Protein AF-A0A8I0MDP9-F1 (afdb_monomer)

Structure (mmCIF, N/CA/C/O backbone):
data_AF-A0A8I0MDP9-F1
#
_entry.id   AF-A0A8I0MDP9-F1
#
loop_
_atom_site.group_PDB
_atom_site.id
_atom_site.type_symbol
_atom_site.label_atom_id
_atom_site.label_alt_id
_atom_site.label_comp_id
_atom_site.label_asym_id
_atom_site.label_entity_id
_atom_site.label_seq_id
_atom_site.pdbx_PDB_ins_code
_atom_site.Cartn_x
_atom_site.Cartn_y
_atom_site.Cartn_z
_atom_site.occupancy
_atom_site.B_iso_or_equiv
_atom_site.auth_seq_id
_atom_site.auth_comp_id
_atom_site.auth_asym_id
_atom_site.auth_atom_id
_atom_site.pdbx_PDB_model_num
ATOM 1 N N . TYR A 1 1 ? 6.651 -18.516 -5.415 1.00 56.38 1 TYR A N 1
ATOM 2 C CA . TYR A 1 1 ? 6.337 -18.854 -6.815 1.00 56.38 1 TYR A CA 1
ATOM 3 C C . TYR A 1 1 ? 7.339 -18.141 -7.716 1.00 56.38 1 TYR A C 1
ATOM 5 O O . TYR A 1 1 ? 7.501 -16.934 -7.567 1.00 56.38 1 TYR A O 1
ATOM 13 N N . ILE A 1 2 ? 8.074 -18.875 -8.556 1.00 66.12 2 ILE A N 1
ATOM 14 C CA . ILE A 1 2 ? 9.030 -18.316 -9.527 1.00 66.12 2 ILE A CA 1
ATOM 15 C C . ILE A 1 2 ? 8.373 -18.486 -10.897 1.00 66.12 2 ILE A C 1
ATOM 17 O O . ILE A 1 2 ? 8.101 -19.615 -11.297 1.00 66.12 2 ILE A O 1
ATOM 21 N N . HIS A 1 3 ? 8.058 -17.385 -11.583 1.00 68.00 3 HIS A N 1
ATOM 22 C CA . HIS A 1 3 ? 7.527 -17.470 -12.945 1.00 68.00 3 HIS A CA 1
ATOM 23 C C . HIS A 1 3 ? 8.602 -18.023 -13.891 1.00 68.00 3 HIS A C 1
ATOM 25 O O . HIS A 1 3 ? 9.789 -17.740 -13.714 1.00 68.00 3 HIS A O 1
ATOM 31 N N . TYR A 1 4 ? 8.185 -18.782 -14.908 1.00 57.75 4 TYR A N 1
ATOM 32 C CA . TYR A 1 4 ? 9.082 -19.270 -15.957 1.00 57.75 4 TYR A CA 1
ATOM 33 C C . TYR A 1 4 ? 9.855 -18.091 -16.578 1.00 57.75 4 TYR A C 1
ATOM 35 O O . TYR A 1 4 ? 9.243 -17.131 -17.040 1.00 57.75 4 TYR A O 1
ATOM 43 N N . GLY A 1 5 ? 11.190 -18.142 -16.526 1.00 76.06 5 GLY A N 1
ATOM 44 C CA . GLY A 1 5 ? 12.083 -17.071 -16.988 1.00 76.06 5 GLY A CA 1
ATOM 45 C C . GLY A 1 5 ? 12.632 -16.132 -15.902 1.00 76.06 5 GLY A C 1
ATOM 46 O O . GLY A 1 5 ? 13.491 -15.312 -16.208 1.00 76.06 5 GLY A O 1
ATOM 47 N N . GLN A 1 6 ? 12.205 -16.246 -14.637 1.00 78.00 6 GLN A N 1
ATOM 48 C CA . GLN A 1 6 ? 12.791 -15.473 -13.531 1.00 78.00 6 GLN A CA 1
ATOM 49 C C . GLN A 1 6 ? 13.881 -16.264 -12.800 1.00 78.00 6 GLN A C 1
ATOM 51 O O . GLN A 1 6 ? 13.707 -17.442 -12.490 1.00 78.00 6 GLN A O 1
ATOM 56 N N . THR A 1 7 ? 14.988 -15.605 -12.454 1.00 84.88 7 THR A N 1
ATOM 57 C CA . THR A 1 7 ? 15.994 -16.202 -11.568 1.00 84.88 7 THR A CA 1
ATOM 58 C C . THR A 1 7 ? 15.506 -16.189 -10.119 1.00 84.88 7 THR A C 1
ATOM 60 O O . THR A 1 7 ? 14.785 -15.286 -9.681 1.00 84.88 7 THR A O 1
ATOM 63 N N . GLN A 1 8 ? 15.922 -17.186 -9.338 1.00 82.81 8 GLN A N 1
ATOM 64 C CA . GLN A 1 8 ? 15.617 -17.246 -7.906 1.00 82.81 8 GLN A CA 1
ATOM 65 C C . GLN A 1 8 ? 16.138 -16.009 -7.155 1.00 82.81 8 GLN A C 1
ATOM 67 O O . GLN A 1 8 ? 15.496 -15.532 -6.219 1.00 82.81 8 GLN A O 1
ATOM 72 N N . GLU A 1 9 ? 17.274 -15.466 -7.590 1.00 84.69 9 GLU A N 1
ATOM 73 C CA . GLU A 1 9 ? 17.864 -14.246 -7.045 1.00 84.69 9 GLU A CA 1
ATOM 74 C C . GLU A 1 9 ? 16.993 -13.012 -7.301 1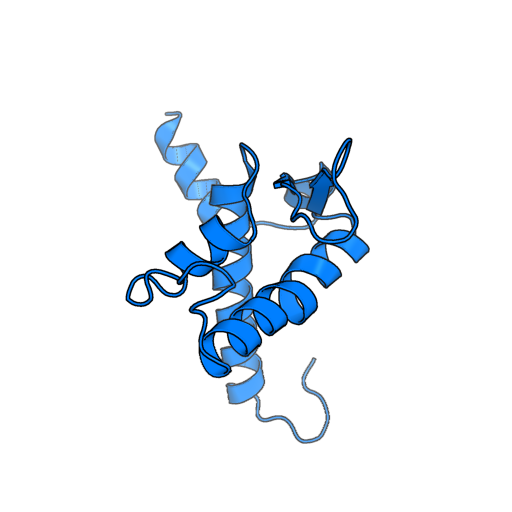.00 84.69 9 GLU A C 1
ATOM 76 O O . GLU A 1 9 ? 16.722 -12.255 -6.370 1.00 84.69 9 GLU A O 1
ATOM 81 N N . ALA A 1 10 ? 16.456 -12.849 -8.514 1.00 82.94 10 ALA A N 1
ATOM 82 C CA . ALA A 1 10 ? 15.539 -11.754 -8.823 1.00 82.94 10 ALA A CA 1
ATOM 83 C C . ALA A 1 10 ? 14.265 -11.821 -7.965 1.00 82.94 10 ALA A C 1
ATOM 85 O O . ALA A 1 10 ? 13.806 -10.807 -7.436 1.00 82.94 10 ALA A O 1
ATOM 86 N N . VAL A 1 11 ? 13.716 -13.026 -7.761 1.00 84.06 11 VAL A N 1
ATOM 87 C CA . VAL 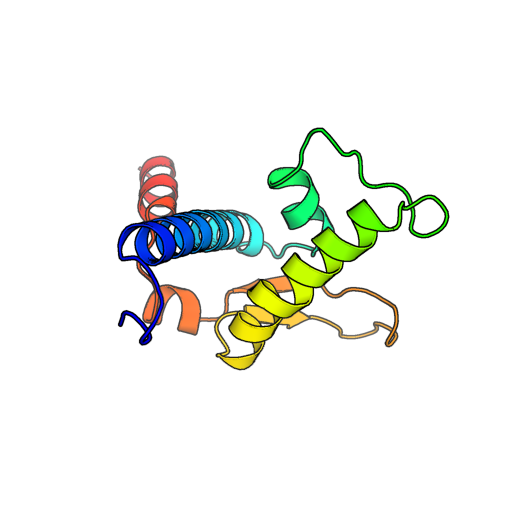A 1 11 ? 12.552 -13.220 -6.883 1.00 84.06 11 VAL A CA 1
ATOM 88 C C . VAL A 1 11 ? 12.898 -12.892 -5.432 1.00 84.06 11 VAL A C 1
ATOM 90 O O . VAL A 1 11 ? 12.122 -12.202 -4.773 1.00 84.06 11 VAL A O 1
ATOM 93 N N . ARG A 1 12 ? 14.063 -13.331 -4.938 1.00 84.56 12 ARG A N 1
ATOM 94 C CA . ARG A 1 12 ? 14.537 -13.001 -3.586 1.00 84.56 12 ARG A CA 1
ATOM 95 C C . ARG A 1 12 ? 14.695 -11.492 -3.408 1.00 84.56 12 ARG A C 1
ATOM 97 O O . ARG A 1 12 ? 14.203 -10.958 -2.420 1.00 84.56 12 ARG A O 1
ATOM 104 N N . ASN A 1 13 ? 15.327 -10.806 -4.356 1.00 85.56 13 ASN A N 1
ATOM 105 C CA . ASN A 1 13 ? 15.517 -9.359 -4.295 1.00 85.56 13 ASN A CA 1
ATOM 106 C C . ASN A 1 13 ? 14.175 -8.623 -4.285 1.00 85.56 13 ASN A C 1
ATOM 108 O O . ASN A 1 13 ? 13.961 -7.770 -3.430 1.00 85.56 13 ASN A O 1
ATOM 112 N N . ARG A 1 14 ? 13.224 -9.020 -5.140 1.00 85.88 14 ARG A N 1
ATOM 113 C CA . ARG A 1 14 ? 11.863 -8.464 -5.126 1.00 85.88 14 ARG A CA 1
ATOM 114 C C . ARG A 1 14 ? 11.166 -8.668 -3.778 1.00 85.88 14 ARG A C 1
ATOM 116 O O . ARG A 1 14 ? 10.556 -7.735 -3.273 1.00 85.88 14 ARG A O 1
ATOM 123 N N . MET A 1 15 ? 11.263 -9.858 -3.183 1.00 86.44 15 MET A N 1
ATOM 124 C CA . MET A 1 15 ? 10.662 -10.124 -1.868 1.00 86.44 15 MET A CA 1
ATOM 125 C C . MET A 1 15 ? 11.294 -9.277 -0.759 1.00 86.44 15 MET A C 1
ATOM 127 O O . MET A 1 15 ? 10.576 -8.786 0.106 1.00 86.44 15 MET A O 1
ATOM 131 N N . ARG A 1 16 ? 12.615 -9.053 -0.802 1.00 86.69 16 ARG A N 1
ATOM 132 C CA . ARG A 1 16 ? 13.295 -8.144 0.135 1.00 86.69 16 ARG A CA 1
ATOM 133 C C . ARG A 1 16 ? 12.782 -6.712 0.001 1.00 86.69 16 ARG A C 1
ATOM 135 O O . ARG A 1 16 ? 12.510 -6.084 1.014 1.00 86.69 16 ARG A O 1
ATOM 142 N N . TRP A 1 17 ? 12.595 -6.230 -1.226 1.00 88.12 17 TRP A N 1
ATOM 143 C CA . TRP A 1 17 ? 12.023 -4.904 -1.473 1.00 88.12 17 TRP A CA 1
ATOM 144 C C . TRP A 1 17 ? 10.600 -4.772 -0.926 1.00 88.12 17 TRP A C 1
ATOM 146 O O . TRP A 1 17 ? 10.316 -3.831 -0.193 1.00 88.12 17 TRP A O 1
ATOM 156 N N . TRP A 1 18 ? 9.730 -5.751 -1.190 1.00 91.38 18 TRP A N 1
ATOM 157 C CA . TRP A 1 18 ? 8.383 -5.779 -0.606 1.00 91.38 18 TRP A CA 1
ATOM 158 C C . TRP A 1 18 ? 8.405 -5.767 0.919 1.00 91.38 18 TRP A C 1
ATOM 160 O O . TRP A 1 18 ? 7.606 -5.070 1.535 1.00 91.38 18 TRP A O 1
ATOM 170 N N . HIS A 1 19 ? 9.338 -6.495 1.529 1.00 90.62 19 HIS A N 1
ATOM 171 C CA . HIS A 1 19 ? 9.482 -6.497 2.977 1.00 90.62 19 HIS A CA 1
ATOM 172 C C . HIS A 1 19 ? 9.816 -5.101 3.527 1.00 90.62 19 HIS A C 1
ATOM 174 O O . HIS A 1 19 ? 9.220 -4.685 4.517 1.00 90.62 19 HIS A O 1
ATOM 180 N N . VAL A 1 20 ? 10.702 -4.348 2.866 1.00 90.00 20 VAL A N 1
ATOM 181 C CA . VAL A 1 20 ? 11.021 -2.960 3.250 1.00 90.00 20 VAL A CA 1
ATOM 182 C C . VAL A 1 20 ? 9.782 -2.068 3.161 1.00 90.00 20 VAL A C 1
ATOM 184 O O . VAL A 1 20 ? 9.455 -1.393 4.134 1.00 90.00 20 VAL A O 1
ATOM 187 N N . PHE A 1 21 ? 9.048 -2.112 2.042 1.00 91.38 21 PHE A N 1
ATOM 188 C CA . PHE A 1 21 ? 7.837 -1.301 1.876 1.00 91.38 21 PHE A CA 1
ATOM 189 C C . PHE A 1 21 ? 6.775 -1.614 2.930 1.00 91.38 21 PHE A C 1
ATOM 191 O O . PHE A 1 21 ? 6.205 -0.696 3.513 1.00 91.38 21 PHE A O 1
ATOM 198 N N . LEU A 1 22 ? 6.519 -2.896 3.203 1.00 93.62 22 LEU A N 1
ATOM 199 C CA . LEU A 1 22 ? 5.505 -3.298 4.175 1.00 93.62 22 LEU A CA 1
ATOM 200 C C . LEU A 1 22 ? 5.861 -2.842 5.593 1.00 93.62 22 LEU A C 1
ATOM 202 O O . LEU A 1 22 ? 4.994 -2.304 6.272 1.00 93.62 22 LEU A O 1
ATOM 206 N N . ASN A 1 23 ? 7.116 -2.986 6.030 1.00 92.50 23 ASN A N 1
ATOM 207 C CA . ASN A 1 23 ? 7.525 -2.500 7.355 1.00 92.50 23 ASN A CA 1
ATOM 208 C C . ASN A 1 23 ? 7.459 -0.968 7.443 1.00 92.50 23 ASN A C 1
ATOM 210 O O . ASN A 1 23 ? 6.974 -0.433 8.437 1.00 92.50 23 ASN A O 1
ATOM 214 N N . LEU A 1 24 ? 7.887 -0.254 6.397 1.00 90.75 24 LEU A N 1
ATOM 215 C CA . LEU A 1 24 ? 7.800 1.205 6.366 1.00 90.75 24 LEU A CA 1
ATOM 216 C C . LEU A 1 24 ? 6.348 1.689 6.473 1.00 90.75 24 LEU A C 1
ATOM 218 O O . LEU A 1 24 ? 6.033 2.533 7.312 1.00 90.75 24 LEU A O 1
ATOM 222 N N . ILE A 1 25 ? 5.459 1.136 5.645 1.00 92.75 25 ILE A N 1
ATOM 223 C CA . ILE A 1 25 ? 4.034 1.471 5.674 1.00 92.75 25 ILE A CA 1
ATOM 224 C C . ILE A 1 25 ? 3.444 1.105 7.034 1.00 92.75 25 ILE A C 1
ATOM 226 O O . ILE A 1 25 ? 2.670 1.885 7.579 1.00 92.75 25 ILE A O 1
ATOM 230 N N . ASN A 1 26 ? 3.838 -0.030 7.620 1.00 92.88 26 ASN A N 1
ATOM 231 C CA . ASN A 1 26 ? 3.342 -0.429 8.931 1.00 92.88 26 ASN A CA 1
ATOM 232 C C . ASN A 1 26 ? 3.630 0.617 10.012 1.00 92.88 26 ASN A C 1
ATOM 234 O O . ASN A 1 26 ? 2.748 0.905 10.817 1.00 92.88 26 ASN A O 1
ATOM 238 N N . MET A 1 27 ? 4.830 1.203 9.992 1.00 89.81 27 MET A N 1
ATOM 239 C CA . MET A 1 27 ? 5.219 2.259 10.927 1.00 89.81 27 MET A CA 1
ATOM 240 C C . MET A 1 27 ? 4.516 3.588 10.629 1.00 89.81 27 MET A C 1
ATOM 242 O O . MET A 1 27 ? 4.010 4.237 11.540 1.00 89.81 27 MET A O 1
ATOM 246 N N . LYS A 1 28 ? 4.479 4.017 9.361 1.00 90.00 28 LYS A N 1
ATOM 247 C CA . LYS A 1 28 ? 3.988 5.356 8.987 1.00 90.00 28 LYS A CA 1
ATOM 248 C C . LYS A 1 28 ? 2.464 5.453 8.953 1.00 90.00 28 LYS A C 1
ATOM 250 O O . LYS A 1 28 ? 1.914 6.489 9.303 1.00 90.00 28 LYS A O 1
ATOM 255 N N . ALA A 1 29 ? 1.768 4.393 8.553 1.00 88.25 29 ALA A N 1
ATOM 256 C CA . ALA A 1 29 ? 0.316 4.408 8.394 1.00 88.25 29 ALA A CA 1
ATOM 257 C C . ALA A 1 29 ? -0.457 4.186 9.711 1.00 88.25 29 ALA A C 1
ATOM 259 O O . ALA A 1 29 ? -1.685 4.116 9.673 1.00 88.25 29 ALA A O 1
ATOM 260 N N . GLU A 1 30 ? 0.226 4.095 10.861 1.00 83.94 30 GLU A N 1
ATOM 261 C CA . GLU A 1 30 ? -0.406 4.003 12.189 1.00 83.94 30 GLU A CA 1
ATOM 262 C C . GLU A 1 30 ? -1.265 5.241 12.492 1.00 83.94 30 GLU A C 1
ATOM 264 O O . GLU A 1 30 ? -2.426 5.119 12.869 1.00 83.94 30 GLU A O 1
ATOM 269 N N . THR A 1 31 ? -0.732 6.441 12.240 1.00 83.19 31 THR A N 1
ATOM 270 C CA . THR A 1 31 ? -1.458 7.718 12.385 1.00 83.19 31 THR A CA 1
ATOM 271 C C . THR A 1 31 ? -2.026 8.239 11.064 1.00 83.19 31 THR A C 1
ATOM 273 O O . THR A 1 31 ? -2.544 9.351 11.007 1.00 83.19 31 THR A O 1
ATOM 276 N N . GLY A 1 32 ? -1.922 7.446 9.997 1.00 88.06 32 GLY A N 1
ATOM 277 C CA . GLY A 1 32 ? -2.104 7.900 8.624 1.00 88.06 32 GLY A CA 1
ATOM 278 C C . GLY A 1 32 ? -0.822 8.488 8.029 1.00 88.06 32 GLY A C 1
ATOM 279 O O . GLY A 1 32 ? -0.051 9.155 8.717 1.00 88.06 32 GLY A O 1
ATOM 280 N N . CYS A 1 33 ? -0.591 8.234 6.740 1.00 90.62 33 CYS A N 1
ATOM 281 C CA . CYS A 1 33 ? 0.546 8.790 6.001 1.00 90.62 33 CYS A CA 1
ATOM 282 C C . CYS A 1 33 ? 0.153 9.208 4.584 1.00 90.62 33 CYS A C 1
ATOM 284 O O . CYS A 1 33 ? -0.725 8.603 3.967 1.00 90.62 33 CYS A O 1
ATOM 286 N N . SER A 1 34 ? 0.808 10.234 4.048 1.00 90.19 34 SER A N 1
ATOM 287 C CA . SER A 1 34 ? 0.668 10.607 2.643 1.00 90.19 34 SER A CA 1
ATOM 288 C C . SER A 1 34 ? 1.628 9.801 1.759 1.00 90.19 34 SER A C 1
ATOM 290 O O . SER A 1 34 ? 2.611 9.218 2.221 1.00 90.19 34 SER A O 1
ATOM 292 N N . LEU A 1 35 ? 1.373 9.796 0.445 1.00 88.06 35 LEU A N 1
ATOM 293 C CA . LEU A 1 35 ? 2.324 9.231 -0.523 1.00 88.06 35 LEU A CA 1
ATOM 294 C C . LEU A 1 35 ? 3.692 9.928 -0.441 1.00 88.06 35 LEU A C 1
ATOM 296 O O . LEU A 1 35 ? 4.716 9.300 -0.693 1.00 88.06 35 LEU A O 1
ATOM 300 N N . ASP A 1 36 ? 3.695 11.215 -0.098 1.00 85.25 36 ASP A N 1
ATOM 301 C CA . ASP A 1 36 ? 4.904 12.028 -0.015 1.00 85.25 36 ASP A CA 1
ATOM 302 C C . ASP A 1 36 ? 5.727 11.694 1.226 1.00 85.25 36 ASP A C 1
ATOM 304 O O . ASP A 1 36 ? 6.942 11.569 1.115 1.00 85.25 36 ASP A O 1
ATOM 308 N N . ASP A 1 37 ? 5.084 11.422 2.363 1.00 87.25 37 ASP A N 1
ATOM 309 C CA . ASP A 1 37 ? 5.777 10.951 3.569 1.00 87.25 37 ASP A CA 1
ATOM 310 C C . ASP A 1 37 ? 6.508 9.630 3.317 1.00 87.25 37 ASP A C 1
ATOM 312 O O . ASP A 1 37 ? 7.641 9.440 3.758 1.00 87.25 37 ASP A O 1
ATOM 316 N N . LEU A 1 38 ? 5.868 8.718 2.579 1.00 88.00 38 LEU A N 1
ATOM 317 C CA . LEU A 1 38 ? 6.468 7.439 2.211 1.00 88.00 38 LEU A CA 1
ATOM 318 C C . LEU A 1 38 ? 7.618 7.620 1.217 1.00 88.00 38 LEU A C 1
ATOM 320 O O . LEU A 1 38 ? 8.671 7.011 1.389 1.00 88.00 38 LEU A O 1
ATOM 324 N N . ALA A 1 39 ? 7.427 8.453 0.192 1.00 84.88 39 ALA A N 1
ATOM 325 C CA . ALA A 1 39 ? 8.445 8.706 -0.821 1.00 84.88 39 ALA A CA 1
ATOM 326 C C . ALA A 1 39 ? 9.694 9.368 -0.212 1.00 84.88 39 ALA A C 1
ATOM 328 O O . ALA A 1 39 ? 10.805 8.904 -0.455 1.00 84.88 39 ALA A O 1
ATOM 329 N N . ASN A 1 40 ? 9.512 10.380 0.642 1.00 84.25 40 ASN A N 1
ATOM 330 C CA . ASN A 1 40 ? 10.599 11.074 1.339 1.00 84.25 40 ASN A CA 1
ATOM 331 C C . ASN A 1 40 ? 11.431 10.128 2.222 1.00 84.25 40 ASN A C 1
ATOM 333 O O . ASN A 1 40 ? 12.645 10.280 2.310 1.00 84.25 40 ASN A O 1
ATOM 337 N N . GLU A 1 41 ? 10.804 9.146 2.878 1.00 85.44 41 GLU A N 1
ATOM 338 C CA . GLU A 1 41 ? 11.528 8.187 3.724 1.00 85.44 41 GLU A CA 1
ATOM 339 C C . GLU A 1 41 ? 12.332 7.172 2.897 1.00 85.44 41 GLU A C 1
ATOM 341 O O . GLU A 1 41 ? 13.419 6.753 3.292 1.00 85.44 41 GLU A O 1
ATOM 346 N N . LEU A 1 42 ? 11.808 6.772 1.737 1.00 80.06 42 LEU A N 1
ATOM 347 C CA . LEU A 1 42 ? 12.478 5.830 0.836 1.00 80.06 42 LEU A CA 1
ATOM 348 C C . LEU A 1 42 ? 13.632 6.480 0.068 1.00 80.06 42 LEU A C 1
ATOM 350 O O . LEU A 1 42 ? 14.637 5.818 -0.198 1.00 80.06 42 LEU A O 1
ATOM 354 N N . TYR A 1 43 ? 13.489 7.764 -0.264 1.00 76.56 43 TYR A N 1
ATOM 355 C CA . TYR A 1 43 ? 14.423 8.527 -1.091 1.00 76.56 43 TYR A CA 1
ATOM 356 C C . TYR A 1 43 ? 14.805 9.862 -0.420 1.00 76.56 43 TYR A C 1
ATOM 358 O O . TYR A 1 43 ? 14.526 10.934 -0.954 1.00 76.56 43 TYR A O 1
ATOM 366 N N . PRO A 1 44 ? 15.481 9.836 0.745 1.00 68.81 44 PRO A N 1
ATOM 367 C CA . PRO A 1 44 ? 15.726 11.032 1.558 1.00 68.81 44 PRO A CA 1
ATOM 368 C C . PRO A 1 44 ? 16.683 12.058 0.928 1.00 68.81 44 PRO A C 1
ATOM 370 O O . PRO A 1 44 ? 16.763 13.190 1.400 1.00 68.81 44 PRO A O 1
ATOM 373 N N . SER A 1 45 ? 17.423 11.694 -0.126 1.00 61.41 45 SER A N 1
ATOM 374 C CA . SER A 1 45 ? 18.279 12.625 -0.878 1.00 61.41 45 SER A CA 1
ATOM 375 C C . SER A 1 45 ? 17.515 13.482 -1.889 1.00 61.41 45 SER A C 1
ATOM 377 O O . SER A 1 45 ? 18.066 14.462 -2.388 1.00 61.41 45 SER A O 1
ATOM 379 N N . GLU A 1 46 ? 16.265 13.133 -2.188 1.00 58.84 46 GLU A N 1
ATOM 380 C CA . GLU A 1 46 ? 15.393 13.899 -3.065 1.00 58.84 46 GLU A CA 1
ATOM 381 C C . GLU A 1 46 ? 14.392 14.644 -2.193 1.00 58.84 46 GLU A C 1
ATOM 383 O O . GLU A 1 46 ? 13.356 14.109 -1.805 1.00 58.84 46 GLU A O 1
ATOM 388 N N . SER A 1 47 ? 14.697 15.901 -1.854 1.00 56.25 47 SER A N 1
ATOM 389 C CA . SER A 1 47 ? 13.644 16.795 -1.373 1.00 56.25 47 SER A CA 1
ATOM 390 C C . SER A 1 47 ? 12.682 16.961 -2.533 1.00 56.25 47 SER A C 1
ATOM 392 O O . SER A 1 47 ? 12.952 17.718 -3.465 1.00 56.25 47 SER A O 1
ATOM 394 N N . TYR A 1 48 ? 11.619 16.170 -2.521 1.00 60.34 48 TYR A N 1
ATOM 395 C CA . TYR A 1 48 ? 10.749 16.066 -3.662 1.00 60.34 48 TYR A CA 1
ATOM 396 C C . TYR A 1 48 ? 10.167 17.4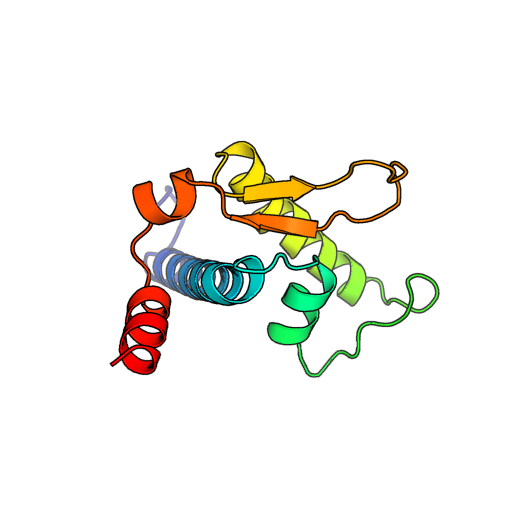50 -3.996 1.00 60.34 48 TYR A C 1
ATOM 398 O O . TYR A 1 48 ? 9.450 18.012 -3.162 1.00 60.34 48 TYR A O 1
ATOM 406 N N . PRO A 1 49 ? 10.437 17.995 -5.196 1.00 61.75 49 PRO A N 1
ATOM 407 C CA . PRO A 1 49 ? 10.002 19.339 -5.536 1.00 61.75 49 PRO A CA 1
ATOM 408 C C . PRO A 1 49 ? 8.476 19.437 -5.555 1.00 61.75 49 PRO A C 1
ATOM 410 O O . PRO A 1 49 ? 7.772 18.428 -5.728 1.00 61.75 49 PRO A O 1
ATOM 413 N N . GLU A 1 50 ? 7.974 20.668 -5.447 1.00 65.62 50 GLU A N 1
ATOM 414 C CA . GLU A 1 50 ? 6.580 20.971 -5.769 1.00 65.62 50 GLU A CA 1
ATOM 415 C C . GLU A 1 50 ? 6.231 20.409 -7.160 1.00 65.62 50 GLU A C 1
ATOM 417 O O . GLU A 1 50 ? 7.105 20.316 -8.027 1.00 65.62 50 GLU A O 1
ATOM 422 N N . PRO A 1 51 ? 4.964 20.045 -7.436 1.00 64.25 51 PRO A N 1
ATOM 423 C CA . PRO A 1 51 ? 4.584 19.399 -8.694 1.00 64.25 51 PRO A CA 1
ATOM 424 C 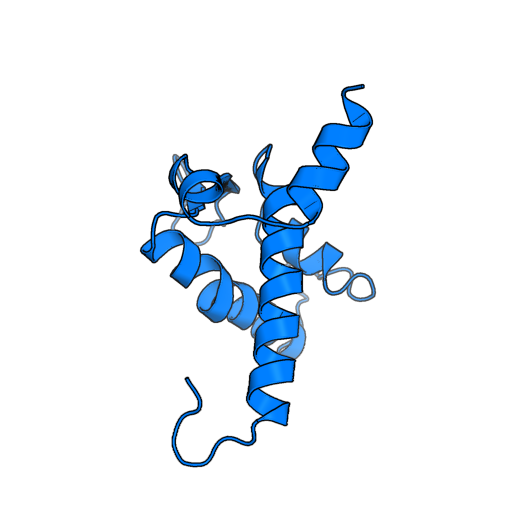C . PRO A 1 51 ? 5.038 20.144 -9.959 1.00 64.25 51 PRO A C 1
ATOM 426 O O . PRO A 1 51 ? 5.237 19.514 -10.993 1.00 64.25 51 PRO A O 1
ATOM 429 N N . ALA A 1 52 ? 5.204 21.468 -9.875 1.00 64.38 52 ALA A N 1
ATOM 430 C CA . ALA A 1 52 ? 5.672 22.324 -10.962 1.00 64.38 52 ALA A CA 1
ATOM 431 C C . ALA A 1 52 ? 7.184 22.210 -11.257 1.00 64.38 52 ALA A C 1
ATOM 433 O O . ALA A 1 52 ? 7.617 22.577 -12.345 1.00 64.38 52 ALA A O 1
ATOM 434 N N . GLU A 1 53 ? 7.974 21.703 -10.312 1.00 66.81 53 GLU A N 1
ATOM 435 C CA . GLU A 1 53 ? 9.442 21.630 -10.365 1.00 66.81 53 GLU A CA 1
ATOM 436 C C . GLU A 1 53 ? 9.960 20.183 -10.444 1.00 66.81 53 GLU A C 1
ATOM 438 O O . GLU A 1 53 ? 11.164 19.936 -10.493 1.00 66.81 53 GLU A O 1
ATOM 443 N N . MET A 1 54 ? 9.053 19.204 -10.446 1.00 71.56 54 MET A N 1
ATOM 444 C CA . MET A 1 54 ? 9.402 17.791 -10.394 1.00 71.56 54 MET A CA 1
ATOM 445 C C . MET A 1 54 ? 9.963 17.289 -11.730 1.00 71.56 54 MET A C 1
ATOM 447 O O . MET A 1 54 ? 9.363 17.476 -12.791 1.00 71.56 54 MET A O 1
ATOM 451 N N . THR A 1 55 ? 11.102 16.596 -11.671 1.00 79.50 55 THR A N 1
ATOM 452 C CA . THR A 1 55 ? 11.689 15.944 -12.847 1.00 79.50 55 THR A CA 1
ATOM 453 C C . THR A 1 55 ? 10.829 14.761 -13.309 1.00 79.50 55 THR A C 1
ATOM 455 O O . THR A 1 55 ? 10.015 14.216 -12.558 1.00 79.50 55 THR A O 1
ATOM 458 N N . VAL A 1 56 ? 11.021 14.332 -14.560 1.00 78.75 56 VAL A N 1
ATOM 459 C CA . VAL A 1 56 ? 10.330 13.153 -15.113 1.00 78.75 56 VAL A CA 1
ATOM 460 C C . 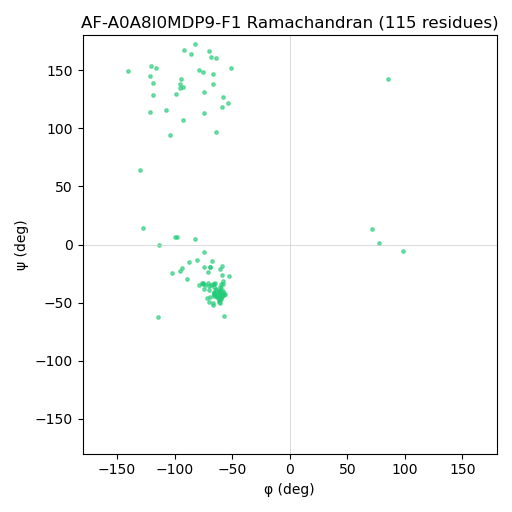VAL A 1 56 ? 10.662 11.884 -14.317 1.00 78.75 56 VAL A C 1
ATOM 462 O O . VAL A 1 56 ? 9.781 11.053 -14.109 1.00 78.75 56 VAL A O 1
ATOM 465 N N . GLU A 1 57 ? 11.903 11.752 -13.846 1.00 77.94 57 GLU A N 1
ATOM 466 C CA . GLU A 1 57 ? 12.378 10.595 -13.075 1.00 77.94 57 GLU A CA 1
ATOM 467 C C . GLU A 1 57 ? 11.679 10.531 -11.714 1.00 77.94 57 GLU A C 1
ATOM 469 O O . GLU A 1 57 ? 10.991 9.557 -11.408 1.00 77.94 57 GLU A O 1
ATOM 474 N N . THR A 1 58 ? 11.708 11.638 -10.975 1.00 77.06 58 THR A N 1
ATOM 475 C CA . THR A 1 58 ? 11.044 11.788 -9.678 1.00 77.06 58 THR A CA 1
ATOM 476 C C . THR A 1 58 ? 9.516 11.575 -9.779 1.00 77.06 58 THR A C 1
ATOM 478 O O . THR A 1 58 ? 8.884 11.015 -8.875 1.00 77.06 58 THR A O 1
ATOM 481 N N . TRP A 1 59 ? 8.883 11.968 -10.896 1.00 79.94 59 TRP A N 1
ATOM 482 C CA . TRP A 1 59 ? 7.462 11.678 -11.156 1.00 79.94 59 TRP A CA 1
ATOM 483 C C . TRP A 1 59 ? 7.200 10.189 -11.429 1.00 79.94 59 TRP A C 1
ATOM 485 O O . TRP A 1 59 ? 6.189 9.642 -10.969 1.00 79.94 59 TRP A O 1
ATOM 495 N N . ALA A 1 60 ? 8.093 9.526 -12.168 1.00 83.12 60 ALA A N 1
ATOM 496 C CA . ALA A 1 60 ? 7.984 8.104 -12.477 1.00 83.12 60 ALA A CA 1
ATOM 497 C C . ALA A 1 60 ? 8.115 7.245 -11.212 1.00 83.12 60 ALA A C 1
ATOM 499 O O . ALA A 1 60 ? 7.302 6.346 -11.004 1.00 83.12 60 ALA A O 1
ATOM 500 N N . GLU A 1 61 ? 9.056 7.568 -10.326 1.00 81.88 61 GLU A N 1
ATOM 501 C CA . GLU A 1 61 ? 9.252 6.864 -9.053 1.00 81.88 61 GLU A CA 1
ATOM 502 C C . GLU A 1 61 ? 8.040 6.986 -8.126 1.00 81.88 61 GLU A C 1
ATOM 504 O O . GLU A 1 61 ? 7.534 5.987 -7.610 1.00 81.88 61 GLU A O 1
ATOM 509 N N . ARG A 1 62 ? 7.489 8.197 -7.985 1.00 82.62 62 ARG A N 1
ATOM 510 C CA . ARG A 1 62 ? 6.240 8.421 -7.237 1.00 82.62 62 ARG A CA 1
ATOM 511 C C . ARG A 1 62 ? 5.066 7.656 -7.824 1.00 82.62 62 ARG A C 1
ATOM 513 O O . ARG A 1 62 ? 4.233 7.122 -7.088 1.00 82.62 62 ARG A O 1
ATOM 520 N N . SER A 1 63 ? 4.982 7.613 -9.150 1.00 85.06 63 SER A N 1
ATOM 521 C CA . SER A 1 63 ? 3.938 6.865 -9.842 1.00 85.06 63 SER A CA 1
ATOM 522 C C . SER A 1 63 ? 4.087 5.365 -9.599 1.00 85.06 63 SER A C 1
ATOM 524 O O . SER A 1 63 ? 3.089 4.716 -9.293 1.00 85.06 63 SER A O 1
ATOM 526 N N . ALA A 1 64 ? 5.309 4.832 -9.640 1.00 88.25 64 ALA A N 1
ATOM 527 C CA . ALA A 1 64 ? 5.590 3.438 -9.314 1.00 88.25 64 ALA A CA 1
ATOM 528 C C . ALA A 1 64 ? 5.202 3.120 -7.861 1.00 88.25 64 ALA A C 1
ATOM 530 O O . ALA A 1 64 ? 4.435 2.191 -7.623 1.00 88.25 64 ALA A O 1
ATOM 531 N N . LEU A 1 65 ? 5.601 3.945 -6.885 1.00 88.75 65 LEU A N 1
ATOM 532 C CA . LEU A 1 65 ? 5.197 3.757 -5.486 1.00 88.75 65 LEU A CA 1
ATOM 533 C C . LEU A 1 65 ? 3.666 3.739 -5.337 1.00 88.75 65 LEU A C 1
ATOM 535 O O . LEU A 1 65 ? 3.100 2.877 -4.660 1.00 88.75 65 LEU A O 1
ATOM 539 N N . ARG A 1 66 ? 2.966 4.653 -6.016 1.00 90.06 66 ARG A N 1
ATOM 540 C CA . ARG A 1 66 ? 1.503 4.716 -5.960 1.00 90.06 66 ARG A CA 1
ATOM 541 C C . ARG A 1 66 ? 0.834 3.505 -6.604 1.00 90.06 66 ARG A C 1
ATOM 543 O O . ARG A 1 66 ? -0.085 2.942 -6.012 1.00 90.06 66 ARG A O 1
ATOM 550 N N . TYR A 1 67 ? 1.215 3.154 -7.827 1.00 91.00 67 TYR A N 1
ATOM 551 C CA . TYR A 1 67 ? 0.487 2.173 -8.632 1.00 91.00 67 TYR A CA 1
ATOM 552 C C . TYR A 1 67 ? 0.961 0.737 -8.425 1.00 91.00 67 TYR A C 1
ATOM 554 O O . TYR A 1 67 ? 0.128 -0.164 -8.501 1.00 91.00 67 TYR A O 1
ATOM 562 N N . ASP A 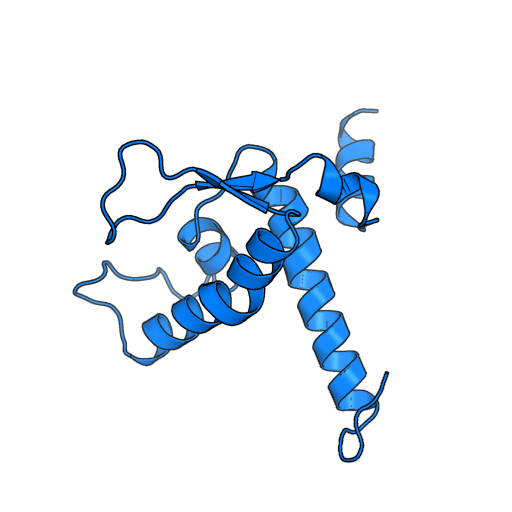1 68 ? 2.234 0.525 -8.101 1.00 91.50 68 ASP A N 1
ATOM 563 C CA . ASP A 1 68 ? 2.806 -0.815 -7.960 1.00 91.50 68 ASP A CA 1
ATOM 564 C C . ASP A 1 68 ? 2.800 -1.304 -6.509 1.00 91.50 68 ASP A C 1
ATOM 566 O O . ASP A 1 68 ? 2.806 -2.513 -6.276 1.00 91.50 68 ASP A O 1
ATOM 570 N N . ILE A 1 69 ? 2.752 -0.388 -5.532 1.00 92.88 69 ILE A N 1
ATOM 571 C CA . ILE A 1 69 ? 2.772 -0.726 -4.100 1.00 92.88 69 ILE A CA 1
ATOM 572 C C . ILE A 1 69 ? 1.456 -0.340 -3.420 1.00 92.88 69 ILE A C 1
ATOM 574 O O . ILE A 1 69 ? 0.722 -1.209 -2.952 1.00 92.88 69 ILE A O 1
ATOM 578 N N . ILE A 1 70 ? 1.114 0.951 -3.390 1.00 94.06 70 ILE A N 1
ATOM 579 C CA . ILE A 1 70 ? 0.003 1.449 -2.562 1.00 94.06 70 ILE A CA 1
ATOM 580 C C . ILE A 1 70 ? -1.364 1.006 -3.084 1.00 94.06 70 ILE A C 1
ATOM 582 O O . ILE A 1 70 ? -2.174 0.465 -2.333 1.00 94.06 70 ILE A O 1
ATOM 586 N N . ARG A 1 71 ? -1.634 1.186 -4.380 1.00 93.50 71 ARG A N 1
ATOM 587 C CA . ARG A 1 71 ? -2.924 0.822 -4.989 1.00 93.50 71 ARG A CA 1
ATOM 588 C C . ARG A 1 71 ? -3.254 -0.665 -4.826 1.00 93.50 71 ARG A C 1
ATOM 590 O O . ARG A 1 71 ? -4.381 -0.940 -4.420 1.00 93.50 71 ARG A O 1
ATOM 597 N N . PRO A 1 72 ? -2.322 -1.611 -5.047 1.00 95.38 72 PRO A N 1
ATOM 598 C CA . PRO A 1 72 ? -2.550 -3.018 -4.740 1.00 95.38 72 PRO A CA 1
ATOM 599 C C . PRO A 1 72 ? -2.933 -3.270 -3.280 1.00 95.38 72 PRO A C 1
ATOM 601 O O . PRO A 1 72 ? -3.874 -4.017 -3.028 1.00 95.38 72 PRO A O 1
ATOM 604 N N . LEU A 1 73 ? -2.270 -2.620 -2.319 1.00 95.75 73 LEU A N 1
ATOM 605 C CA . LEU A 1 73 ? -2.608 -2.763 -0.898 1.00 95.75 73 LEU A CA 1
ATOM 606 C C . LEU A 1 73 ? -4.000 -2.196 -0.577 1.00 95.75 73 LEU A C 1
ATOM 608 O O . LEU A 1 73 ? -4.736 -2.804 0.201 1.00 95.75 73 LEU A O 1
ATOM 612 N N . CYS A 1 74 ? -4.400 -1.095 -1.221 1.00 94.62 74 CYS A N 1
ATOM 613 C CA . CYS A 1 74 ? -5.767 -0.580 -1.128 1.00 94.62 74 CYS A CA 1
ATOM 614 C C . CYS A 1 74 ? -6.792 -1.540 -1.752 1.00 94.62 74 CYS A C 1
ATOM 616 O O . CYS A 1 74 ? -7.854 -1.769 -1.182 1.00 94.62 74 CYS A O 1
ATOM 618 N N . TRP A 1 75 ? -6.489 -2.136 -2.909 1.00 95.44 75 TRP A N 1
ATOM 619 C CA . TRP A 1 75 ? -7.381 -3.097 -3.572 1.00 95.44 75 TRP A CA 1
ATOM 620 C C . TRP A 1 75 ? -7.561 -4.388 -2.778 1.00 95.44 75 TRP A C 1
ATOM 622 O O . TRP A 1 75 ? -8.647 -4.960 -2.783 1.00 95.44 75 TRP A O 1
ATOM 632 N N . LEU A 1 76 ? -6.519 -4.824 -2.070 1.00 96.19 76 LEU A N 1
ATOM 633 C CA . LEU A 1 76 ? -6.590 -5.944 -1.131 1.00 96.19 76 LEU A CA 1
ATOM 634 C C . LEU A 1 76 ? -7.316 -5.581 0.173 1.00 96.19 76 LEU A C 1
ATOM 636 O O . LEU A 1 76 ? -7.536 -6.453 1.009 1.00 96.19 76 LEU A O 1
ATOM 640 N N . GLY A 1 77 ? -7.671 -4.307 0.364 1.00 96.06 77 GLY A N 1
ATOM 641 C CA . GLY A 1 77 ? -8.304 -3.810 1.578 1.00 96.06 77 GLY A CA 1
ATOM 642 C C . GLY A 1 77 ? -7.364 -3.748 2.779 1.00 96.06 77 GLY A C 1
ATOM 643 O O . GLY A 1 77 ? -7.852 -3.598 3.891 1.00 96.06 77 GLY A O 1
ATOM 644 N N . LEU A 1 78 ? -6.045 -3.869 2.591 1.00 96.44 78 LEU A N 1
ATOM 645 C CA . LEU A 1 78 ? -5.045 -3.738 3.661 1.00 96.44 78 LEU A CA 1
ATOM 646 C C . LEU A 1 78 ? -4.831 -2.268 4.043 1.00 96.44 78 LEU A C 1
ATOM 648 O O . LEU A 1 78 ? -4.593 -1.956 5.209 1.00 96.44 78 LEU A O 1
ATOM 652 N N . LEU A 1 79 ? -4.956 -1.372 3.062 1.00 96.12 79 LEU A N 1
ATOM 653 C CA . LEU A 1 79 ? -4.953 0.075 3.252 1.00 96.12 79 LEU A CA 1
ATOM 654 C C . LEU A 1 79 ? -6.293 0.688 2.844 1.00 96.12 79 LEU A C 1
ATOM 656 O O . LEU A 1 79 ? -6.981 0.192 1.952 1.00 96.12 79 LEU A O 1
ATOM 660 N N . HIS A 1 80 ? -6.626 1.805 3.474 1.00 94.44 80 HIS A N 1
ATOM 661 C CA . HIS A 1 80 ? -7.715 2.683 3.079 1.00 94.44 80 HIS A CA 1
ATOM 662 C C . HIS A 1 80 ? -7.149 4.060 2.734 1.00 94.44 80 HIS A C 1
ATOM 664 O O . HIS A 1 80 ? -6.392 4.623 3.518 1.00 94.44 80 HIS A O 1
ATOM 670 N N . GLU A 1 81 ? -7.502 4.590 1.562 1.00 93.94 81 GLU A N 1
ATOM 671 C CA . GLU A 1 81 ? -7.179 5.967 1.184 1.00 93.94 81 GLU A CA 1
ATOM 672 C C . GLU A 1 81 ? -8.353 6.871 1.578 1.00 93.94 81 GLU A C 1
ATOM 674 O O . GLU A 1 81 ? -9.403 6.845 0.931 1.00 93.94 81 GLU A O 1
ATOM 679 N N . GLU A 1 82 ? -8.169 7.671 2.624 1.00 91.62 82 GLU A N 1
ATOM 680 C CA . GLU A 1 82 ? -9.117 8.699 3.034 1.00 91.62 82 GLU A CA 1
ATOM 681 C C . GLU A 1 82 ? -9.029 9.873 2.052 1.00 91.62 82 GLU A C 1
ATOM 683 O O . GLU A 1 82 ? -8.003 10.548 1.923 1.00 91.62 82 GLU A O 1
ATOM 688 N N . ARG A 1 83 ? -10.114 10.081 1.302 1.00 88.25 83 ARG A N 1
ATOM 689 C CA . ARG A 1 83 ? -10.230 11.137 0.282 1.00 88.25 83 ARG A CA 1
ATOM 690 C C . ARG A 1 83 ? -11.468 12.007 0.471 1.00 88.25 83 ARG A C 1
ATOM 692 O O . ARG A 1 83 ? -11.864 12.707 -0.464 1.00 88.25 83 ARG A O 1
ATOM 699 N N . GLU A 1 84 ? -12.118 11.936 1.630 1.00 86.75 84 GLU A N 1
ATOM 700 C CA . GLU A 1 84 ? -13.304 12.749 1.896 1.00 86.75 84 GLU A CA 1
ATOM 701 C C . GLU A 1 84 ? -12.965 14.240 1.754 1.00 86.75 84 GLU A C 1
ATOM 703 O O . GLU A 1 84 ? -11.979 14.732 2.295 1.00 86.75 84 GLU A O 1
ATOM 708 N N . GLY A 1 85 ? -13.745 14.959 0.942 1.00 83.12 85 GLY A N 1
ATOM 709 C CA . GLY A 1 85 ? -13.509 16.378 0.655 1.00 83.12 85 GLY A CA 1
ATOM 710 C C . GLY A 1 85 ? -12.378 16.682 -0.340 1.00 83.12 85 GLY A C 1
ATOM 711 O O . GLY A 1 85 ? -12.148 17.855 -0.633 1.00 83.12 85 GLY A O 1
ATOM 712 N N . LEU A 1 86 ? -11.702 15.671 -0.901 1.00 85.56 86 LEU A N 1
ATOM 713 C CA . LEU A 1 86 ? -10.622 15.867 -1.871 1.00 85.56 86 LEU A CA 1
ATOM 714 C C . LEU A 1 86 ? -11.099 15.792 -3.326 1.00 85.56 86 LEU A C 1
ATOM 716 O O . LEU A 1 86 ? -11.912 14.955 -3.720 1.00 85.56 86 LEU A O 1
ATOM 720 N N . THR A 1 87 ? -10.511 16.639 -4.167 1.00 83.44 87 THR A N 1
ATOM 721 C CA . THR A 1 87 ? -10.654 16.573 -5.627 1.00 83.44 87 THR A CA 1
ATOM 722 C C . THR A 1 87 ? -9.939 15.347 -6.208 1.00 83.44 87 THR A C 1
ATOM 724 O O . THR A 1 87 ? -9.097 14.718 -5.563 1.00 83.44 87 THR A O 1
ATOM 727 N N . ILE A 1 88 ? -10.217 15.018 -7.475 1.00 74.94 88 ILE A N 1
ATOM 728 C CA . ILE A 1 88 ? -9.549 13.908 -8.183 1.00 74.94 88 ILE A CA 1
ATOM 729 C C . ILE A 1 88 ? -8.023 14.078 -8.296 1.00 74.94 88 ILE A C 1
ATOM 731 O O . ILE A 1 88 ? -7.313 13.093 -8.479 1.00 74.94 88 ILE A O 1
ATOM 735 N N . TRP A 1 89 ? -7.526 15.312 -8.171 1.00 72.06 89 TRP A N 1
ATOM 736 C CA . TRP A 1 89 ? -6.109 15.661 -8.300 1.00 72.06 89 TRP A CA 1
ATOM 737 C C . TRP A 1 89 ? -5.369 15.682 -6.961 1.00 72.06 89 TRP A C 1
ATOM 739 O O . TRP A 1 89 ? -4.145 15.575 -6.930 1.00 72.06 89 TRP A O 1
ATOM 749 N N . GLN A 1 90 ? -6.101 15.807 -5.853 1.00 76.69 90 GLN A N 1
ATOM 750 C CA . GLN A 1 90 ? -5.524 15.808 -4.514 1.00 76.69 90 GLN A CA 1
ATOM 751 C C . GLN A 1 90 ? -5.203 14.384 -4.056 1.00 76.69 90 GLN A C 1
ATOM 753 O O . GLN A 1 90 ? -5.836 13.408 -4.473 1.00 76.69 90 GLN A O 1
ATOM 758 N N . ARG A 1 91 ? -4.182 14.251 -3.213 1.00 81.31 91 ARG A N 1
ATOM 759 C CA . ARG A 1 91 ? -3.745 12.967 -2.657 1.00 81.31 91 ARG A CA 1
ATOM 760 C C . ARG A 1 91 ? -4.388 12.780 -1.290 1.00 81.31 91 ARG A C 1
ATOM 762 O O . ARG A 1 91 ? -4.416 13.731 -0.517 1.00 81.31 91 ARG A O 1
ATOM 769 N N . GLY A 1 92 ? -4.923 11.587 -1.044 1.00 87.69 92 GLY A N 1
ATOM 770 C CA . GLY A 1 92 ? -5.488 11.230 0.251 1.00 87.69 92 GLY A CA 1
ATOM 771 C C . GLY A 1 92 ? -4.431 10.785 1.251 1.00 87.69 92 GLY A C 1
ATOM 772 O O . GLY A 1 92 ? -3.263 10.585 0.898 1.00 87.69 92 GLY A O 1
ATOM 773 N N . THR A 1 93 ? -4.882 10.592 2.483 1.00 92.31 93 THR A N 1
ATOM 774 C CA . THR A 1 93 ? -4.094 9.977 3.553 1.00 92.31 93 THR A CA 1
ATOM 775 C C . THR A 1 93 ? -4.380 8.481 3.571 1.00 92.31 93 THR A C 1
ATOM 777 O O . THR A 1 93 ? -5.525 8.053 3.439 1.00 92.31 93 THR A O 1
ATOM 780 N N . TYR A 1 94 ? -3.342 7.661 3.695 1.00 94.00 94 TYR A N 1
ATOM 781 C CA . TYR A 1 94 ? -3.467 6.210 3.744 1.00 94.00 94 TYR A CA 1
ATOM 782 C C . TYR A 1 94 ? -3.417 5.716 5.184 1.00 94.00 94 TYR A C 1
ATOM 784 O O . TYR A 1 94 ? -2.475 6.022 5.916 1.00 94.00 94 TYR A O 1
ATOM 792 N N . HIS A 1 95 ? -4.393 4.891 5.549 1.00 94.38 95 HIS A N 1
ATOM 793 C CA . HIS A 1 95 ? -4.537 4.294 6.873 1.00 94.38 95 HIS A CA 1
ATOM 794 C C . HIS A 1 95 ? -4.530 2.772 6.781 1.00 94.38 95 HIS A C 1
ATOM 796 O O . HIS A 1 95 ? -5.071 2.197 5.831 1.00 94.38 95 HIS A O 1
ATOM 802 N N . LYS A 1 96 ? -3.958 2.107 7.789 1.00 95.12 96 LYS A N 1
ATOM 803 C CA . LYS A 1 96 ? -4.094 0.652 7.927 1.00 95.12 96 LYS A CA 1
ATOM 804 C C . LYS A 1 96 ? -5.539 0.287 8.238 1.00 95.12 96 LYS A C 1
ATOM 806 O O . LYS A 1 96 ? -6.190 0.926 9.061 1.00 95.12 96 LYS A O 1
ATOM 811 N N . THR A 1 97 ? -6.033 -0.769 7.606 1.00 95.50 97 THR A N 1
ATOM 812 C CA . THR A 1 97 ? -7.316 -1.369 7.983 1.00 95.50 97 THR A CA 1
ATOM 813 C C . THR A 1 97 ? -7.094 -2.493 9.002 1.00 95.50 97 THR A C 1
ATOM 815 O O . THR A 1 97 ? -5.972 -2.992 9.140 1.00 95.50 97 THR A O 1
ATO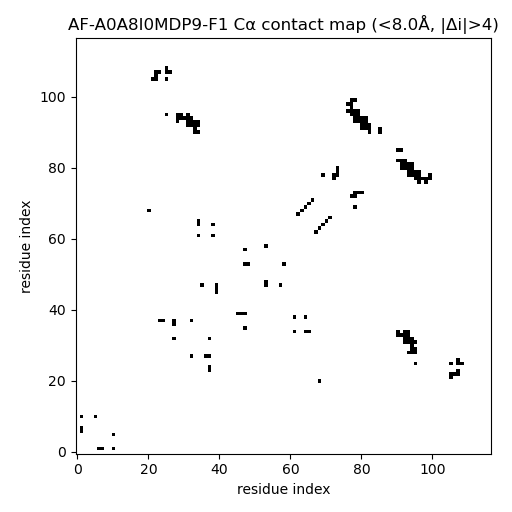M 818 N N . PRO A 1 98 ? -8.153 -2.995 9.661 1.00 94.69 98 PRO A N 1
ATOM 819 C CA . PRO A 1 98 ? -8.048 -4.181 10.512 1.00 94.69 98 PRO A CA 1
ATOM 820 C C . PRO A 1 98 ? -7.544 -5.448 9.797 1.00 94.69 98 PRO A C 1
ATOM 822 O O . PRO A 1 98 ? -7.091 -6.377 10.463 1.00 94.69 98 PRO A O 1
ATOM 825 N N . LEU A 1 99 ? -7.593 -5.510 8.456 1.00 95.44 99 LEU A N 1
ATOM 826 C CA . LEU A 1 99 ? -7.032 -6.639 7.704 1.00 95.44 99 LEU A CA 1
ATOM 827 C C . LEU A 1 99 ? -5.502 -6.649 7.725 1.00 95.44 99 LEU A C 1
ATOM 829 O O . LEU A 1 99 ? -4.907 -7.712 7.574 1.00 95.44 99 LEU A O 1
ATOM 833 N N . TRP A 1 100 ? -4.859 -5.500 7.942 1.00 95.25 100 TRP A N 1
ATOM 834 C CA . TRP A 1 1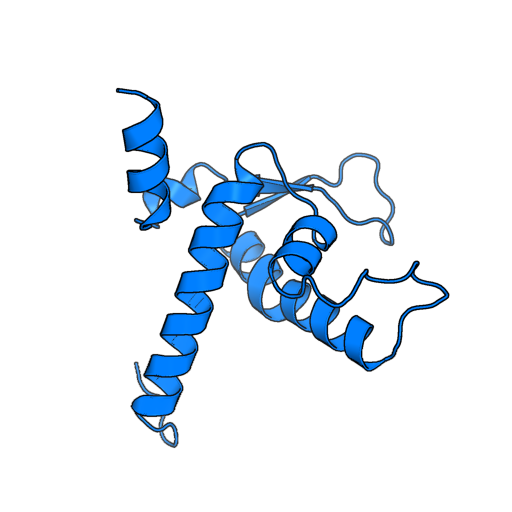00 ? -3.404 -5.400 7.968 1.00 95.25 100 TRP A CA 1
ATOM 835 C C . TRP A 1 100 ? -2.765 -6.332 9.013 1.00 95.25 100 TRP A C 1
ATOM 837 O O . TRP A 1 100 ? -2.065 -7.261 8.603 1.00 95.25 100 TRP A O 1
ATOM 847 N N . PRO A 1 101 ? -3.044 -6.190 10.327 1.00 92.88 101 PRO A N 1
ATOM 848 C CA . PRO A 1 101 ? -2.486 -7.093 11.338 1.00 92.88 101 PRO A CA 1
ATOM 849 C C . PRO A 1 101 ? -3.068 -8.515 11.262 1.00 92.88 101 PRO A C 1
ATOM 851 O O . PRO A 1 101 ? -2.476 -9.457 11.783 1.00 92.88 101 PRO A O 1
ATOM 854 N N . ALA A 1 102 ? -4.226 -8.703 10.618 1.00 92.31 102 ALA A N 1
ATOM 855 C CA . ALA A 1 102 ? -4.811 -10.030 10.430 1.00 92.31 102 ALA A CA 1
ATOM 856 C C . ALA A 1 102 ? -4.082 -10.850 9.349 1.00 92.31 102 ALA A C 1
ATOM 858 O O . ALA A 1 102 ? -4.010 -12.077 9.446 1.00 92.31 102 ALA A O 1
ATOM 859 N N . CYS A 1 103 ? -3.555 -10.190 8.314 1.00 91.94 103 CYS A N 1
ATOM 860 C CA . CYS A 1 103 ? -2.912 -10.836 7.170 1.00 91.94 103 CYS A CA 1
ATOM 861 C C . CYS A 1 103 ? -1.381 -10.781 7.211 1.00 91.94 103 CYS A C 1
ATOM 863 O O . CYS A 1 103 ? -0.731 -11.620 6.584 1.00 91.94 103 CYS A O 1
ATOM 865 N N . LEU A 1 104 ? -0.803 -9.802 7.908 1.00 90.81 104 LEU A N 1
ATOM 866 C CA . LEU A 1 104 ? 0.632 -9.543 7.918 1.00 90.81 104 LEU A CA 1
ATOM 867 C C . LEU A 1 104 ? 1.195 -9.688 9.333 1.00 90.81 104 LEU A C 1
ATOM 869 O O . LEU A 1 104 ? 0.589 -9.252 10.304 1.00 90.81 104 LEU A O 1
ATOM 873 N N . LYS A 1 105 ? 2.380 -10.297 9.423 1.00 88.06 105 LYS A N 1
ATOM 874 C CA . LYS A 1 105 ? 3.232 -10.282 10.616 1.00 88.06 105 LYS A CA 1
ATOM 875 C C . LYS A 1 105 ? 4.562 -9.675 10.211 1.00 88.06 105 LYS A C 1
ATOM 877 O O . LYS A 1 105 ? 5.244 -10.251 9.359 1.00 88.06 105 LYS A O 1
ATOM 882 N N . LEU A 1 106 ? 4.888 -8.509 10.753 1.00 87.50 106 LEU A N 1
ATOM 883 C CA . LEU A 1 106 ? 6.019 -7.702 10.310 1.00 87.50 106 LEU A CA 1
ATOM 884 C C . LEU A 1 106 ? 7.012 -7.483 11.454 1.00 87.50 106 LEU A C 1
ATOM 886 O O . LEU A 1 106 ? 6.661 -7.514 12.628 1.00 87.50 106 LEU A O 1
ATOM 890 N N . GLU A 1 107 ? 8.279 -7.260 11.114 1.00 80.88 107 GLU A N 1
ATOM 891 C CA . GLU A 1 107 ? 9.340 -7.048 12.109 1.00 80.88 107 GLU A CA 1
ATOM 892 C C . GLU A 1 107 ? 9.129 -5.740 12.881 1.00 80.88 107 GLU A C 1
ATOM 894 O O . GLU A 1 107 ? 9.390 -5.674 14.082 1.00 80.88 107 GLU A O 1
ATOM 899 N N . SER A 1 108 ? 8.583 -4.724 12.210 1.00 77.38 108 SER A N 1
ATOM 900 C CA . SER A 1 108 ? 8.193 -3.455 12.825 1.00 77.38 108 SER A CA 1
ATOM 901 C C . SER A 1 108 ? 7.166 -3.611 13.950 1.00 77.38 108 SER A C 1
ATOM 903 O O . SER A 1 108 ? 7.158 -2.786 14.855 1.00 77.38 108 SER A O 1
ATOM 905 N N . ASP A 1 109 ? 6.342 -4.669 13.941 1.00 76.00 109 ASP A N 1
ATOM 906 C CA . ASP A 1 109 ? 5.380 -4.914 15.026 1.00 76.00 109 ASP A CA 1
ATOM 907 C C . ASP A 1 109 ? 6.122 -5.189 16.344 1.00 76.00 109 ASP A C 1
ATOM 909 O O . ASP A 1 109 ? 5.765 -4.659 17.395 1.00 76.00 109 ASP A O 1
ATOM 913 N N . MET A 1 110 ? 7.233 -5.934 16.274 1.00 63.72 110 MET A N 1
ATOM 914 C CA . MET A 1 110 ? 8.051 -6.248 17.448 1.00 63.72 110 MET A CA 1
ATOM 915 C C . MET A 1 110 ? 8.804 -5.020 17.968 1.00 63.72 110 MET A C 1
ATOM 917 O O . MET A 1 110 ? 8.987 -4.879 19.171 1.00 63.72 110 MET A O 1
ATOM 921 N N . GLN A 1 111 ? 9.212 -4.096 17.092 1.00 58.75 111 GLN A N 1
ATOM 922 C CA . GLN A 1 111 ? 9.863 -2.848 17.512 1.00 58.75 111 GLN A CA 1
ATOM 923 C C . GLN A 1 111 ? 8.904 -1.910 18.256 1.00 58.75 111 GLN A C 1
ATOM 925 O O . GLN A 1 111 ? 9.321 -1.247 19.205 1.00 58.75 111 GLN A O 1
ATOM 930 N N . SER A 1 112 ? 7.627 -1.880 17.870 1.00 52.91 112 SER A N 1
ATOM 931 C CA . SER A 1 112 ? 6.592 -1.129 18.587 1.00 52.91 112 SER A CA 1
ATOM 932 C C . SER A 1 112 ? 6.259 -1.746 19.952 1.00 52.91 112 SER A C 1
ATOM 934 O O . SER A 1 112 ? 6.055 -1.006 20.913 1.00 52.91 112 SER A O 1
ATOM 936 N N . GLU A 1 113 ? 6.273 -3.078 20.075 1.00 52.00 113 GLU A N 1
ATOM 937 C CA . GLU A 1 113 ? 6.078 -3.778 21.357 1.00 52.00 113 GLU A CA 1
ATOM 938 C C . GLU A 1 113 ? 7.203 -3.496 22.370 1.00 52.00 113 GLU A C 1
ATOM 940 O O . GLU A 1 113 ? 6.933 -3.377 23.565 1.00 52.00 113 GLU A O 1
ATOM 945 N N . PHE A 1 114 ? 8.448 -3.304 21.918 1.00 49.03 114 PHE A N 1
ATOM 946 C CA . PHE A 1 114 ? 9.576 -2.966 22.801 1.00 49.03 114 PHE A CA 1
ATOM 947 C C . PHE A 1 114 ? 9.508 -1.558 23.414 1.00 49.03 114 PHE A C 1
ATOM 949 O O . PHE A 1 114 ? 10.187 -1.310 24.404 1.00 49.03 114 PHE A O 1
ATOM 956 N N . ILE A 1 115 ? 8.723 -0.633 22.851 1.00 45.59 115 ILE A N 1
ATOM 957 C CA . ILE A 1 115 ? 8.586 0.741 23.375 1.00 45.59 115 ILE A CA 1
ATOM 958 C C . ILE A 1 115 ? 7.478 0.826 24.446 1.00 45.59 115 ILE A C 1
ATOM 960 O O . ILE A 1 115 ? 7.418 1.793 25.204 1.00 45.59 115 ILE A O 1
ATOM 964 N N . LEU A 1 116 ? 6.613 -0.190 24.541 1.00 45.22 116 LEU A N 1
ATOM 965 C CA . LEU A 1 116 ? 5.472 -0.236 25.466 1.00 45.22 116 LEU A CA 1
ATOM 966 C C . LEU A 1 116 ? 5.726 -1.056 26.750 1.00 45.22 116 LEU A C 1
ATOM 968 O O . LEU A 1 116 ? 4.799 -1.222 27.546 1.00 45.22 116 LEU A O 1
ATOM 972 N N . HIS A 1 117 ? 6.955 -1.531 26.975 1.00 39.16 117 HIS A N 1
ATOM 973 C CA . HIS A 1 117 ? 7.385 -2.271 28.171 1.00 39.16 117 HIS A CA 1
ATOM 974 C C . HIS A 1 117 ? 8.505 -1.550 28.925 1.00 39.16 117 HIS A C 1
ATOM 976 O O . HIS A 1 117 ? 8.539 -1.704 30.168 1.00 39.16 117 HIS A O 1
#

Solvent-accessible surface area (backbone atoms only — not comparable to full-atom values): 6959 Å² total; per-residue (Å²): 138,78,59,94,92,58,54,72,63,58,54,51,53,53,53,52,52,52,52,52,53,53,37,51,47,61,65,45,19,72,86,40,32,41,71,62,60,54,47,39,70,76,39,69,89,50,79,76,53,60,86,92,69,50,51,72,63,64,51,5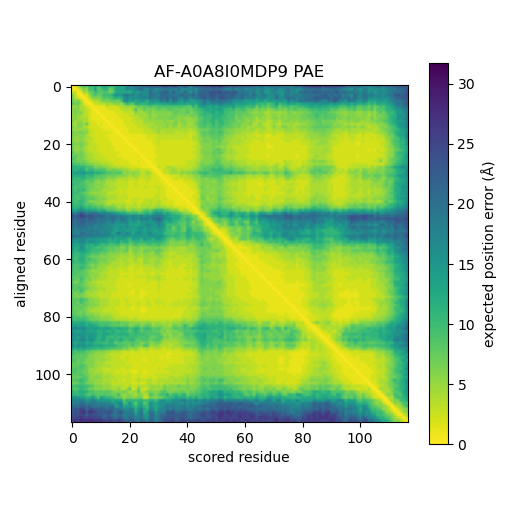0,52,54,47,44,51,44,64,73,48,48,45,53,36,37,74,72,45,30,30,42,72,51,48,86,96,53,57,96,86,55,83,41,40,32,29,64,34,82,50,34,73,72,76,48,86,54,72,52,58,58,59,57,55,66,76,76,113

Foldseek 3Di:
DAPPPDDPVNVVVVVVVLLVLLLLCVVAQAVWDWLQRSLCVVCVVPPQDDPVPHDPVSVVVSVCCVPVPVVVCVVVVQKDFDQVPHDPPDTGTIHGDPVNVVPDDHPNVVVVVVVVD

Radius of gyration: 15.83 Å; Cα contacts (8 Å, |Δi|>4): 94; chains: 1; bounding box: 32×42×45 Å

Secondary structure (DSSP, 8-state):
---TT--HHHHHHHHHHHHHHHHHHHHHTTS-B-HHHHHHHH-TT--PPPTTT--HHHHHHHHHIIIIIIHHHHHTTSEEEE-TT--TTSPPEEEE-THHHHH---HHHHHHHTT--

pLDDT: mean 81.98, std 13.13, range [39.16, 96.44]

Sequence (117 aa):
YIHYGQTQEAVRNRMRWWHVFLNLINMKAETGCSLDDLANELYPSESYPEPAEMTVETWAERSALRYDIIRPLCWLGLLHEEREGLTIWQRGTYHKTPLWPACLKLESDMQSEFILH

Nearest PDB structures (foldseek):
  5cyv-assembly1_B  TM=6.024E-01  e=2.821E+00  Rhodococcus jostii RHA1
  3w6j-assembly2_E  TM=4.075E-01  e=1.064E+00  Geobacillus stearothermophilus
  3we3-assembly2_B  TM=5.532E-01  e=4.745E+00  Homo sapiens
  4i98-assembly1_B  TM=3.342E-01  e=1.380E+00  Streptococcus pneumoniae P1031
  3w6j-assembly1_C  TM=3.774E-01  e=2.477E+00  Geobacillus stearothermophilus

Mean predicted aligned error: 7.62 Å